Protein AF-A0A2H0UHK4-F1 (afdb_monomer_lite)

Structure (mmCIF, N/CA/C/O backbone):
data_AF-A0A2H0UHK4-F1
#
_entry.id   AF-A0A2H0UHK4-F1
#
loop_
_atom_site.group_PDB
_atom_site.id
_atom_site.type_symbol
_atom_site.label_atom_id
_atom_site.label_alt_id
_atom_site.label_comp_id
_atom_site.label_asym_id
_atom_site.label_entity_id
_atom_site.label_seq_id
_atom_site.pdbx_PDB_ins_code
_atom_site.Cartn_x
_atom_site.Cartn_y
_atom_site.Cartn_z
_atom_site.occupancy
_atom_site.B_iso_or_equiv
_atom_site.auth_seq_id
_atom_site.auth_comp_id
_atom_site.auth_asym_id
_atom_site.auth_atom_id
_atom_site.pdbx_PDB_model_num
ATOM 1 N N . MET A 1 1 ? -18.123 3.519 4.768 1.00 92.75 1 MET A N 1
ATOM 2 C CA . MET A 1 1 ? -17.593 2.144 4.604 1.00 92.75 1 MET A CA 1
ATOM 3 C C . MET A 1 1 ? -17.381 1.578 5.998 1.00 92.75 1 MET A C 1
ATOM 5 O O . MET A 1 1 ? -17.018 2.360 6.864 1.00 92.75 1 MET A O 1
ATOM 9 N N . ASN A 1 2 ? -17.662 0.297 6.246 1.00 94.88 2 ASN A N 1
ATOM 10 C CA . ASN A 1 2 ? -17.362 -0.340 7.541 1.00 94.88 2 ASN A CA 1
ATOM 11 C C . ASN A 1 2 ? -16.042 -1.138 7.490 1.00 94.88 2 ASN A C 1
ATOM 13 O O . ASN A 1 2 ? -15.495 -1.336 6.404 1.00 94.88 2 ASN A O 1
ATOM 17 N N . LYS A 1 3 ? -15.557 -1.609 8.650 1.00 95.50 3 LYS A N 1
ATOM 18 C CA . LYS A 1 3 ? -14.290 -2.353 8.783 1.00 95.50 3 LYS A CA 1
ATOM 19 C C . LYS A 1 3 ? -14.187 -3.532 7.808 1.00 95.50 3 LYS A C 1
ATOM 21 O O . LYS A 1 3 ? -13.221 -3.606 7.064 1.00 95.50 3 LYS A O 1
ATOM 26 N N . TYR A 1 4 ? -15.201 -4.395 7.743 1.00 96.56 4 TYR A N 1
ATOM 27 C CA . TYR A 1 4 ? -15.186 -5.589 6.884 1.00 96.56 4 TYR A CA 1
ATOM 28 C C . TYR A 1 4 ? -15.150 -5.256 5.386 1.00 96.56 4 TYR A C 1
ATOM 30 O O . TYR A 1 4 ? -14.475 -5.917 4.601 1.00 96.56 4 TYR A O 1
ATOM 38 N N . GLN A 1 5 ? -15.871 -4.211 4.968 1.00 97.69 5 GLN A N 1
ATOM 39 C CA . GLN A 1 5 ? -15.817 -3.732 3.584 1.00 97.69 5 GLN A CA 1
ATOM 40 C C . GLN A 1 5 ? -14.434 -3.175 3.235 1.00 97.69 5 GLN A C 1
ATOM 42 O O . GLN A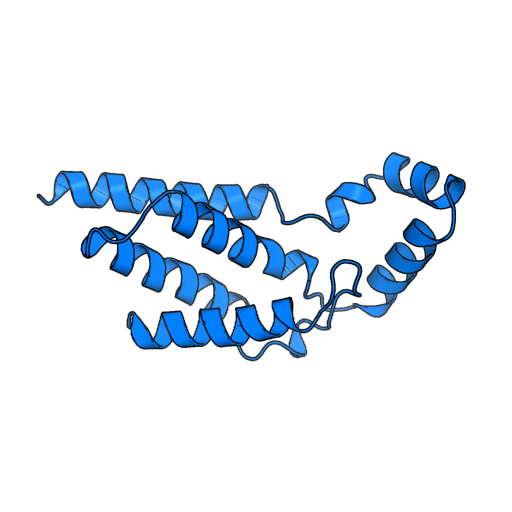 1 5 ? -13.965 -3.377 2.116 1.00 97.69 5 GLN A O 1
ATOM 47 N N . ALA A 1 6 ? -13.811 -2.464 4.175 1.00 97.75 6 ALA A N 1
ATOM 48 C CA . ALA A 1 6 ? -12.481 -1.901 4.007 1.00 97.75 6 ALA A CA 1
ATOM 49 C C . ALA A 1 6 ? -11.412 -3.000 3.925 1.00 97.75 6 ALA A C 1
ATOM 51 O O . ALA A 1 6 ? -10.634 -3.026 2.976 1.00 97.75 6 ALA A O 1
ATOM 52 N N . GLU A 1 7 ? -11.453 -3.956 4.850 1.00 97.06 7 GLU A N 1
ATOM 53 C CA . GLU A 1 7 ? -10.575 -5.127 4.878 1.00 97.06 7 GLU A CA 1
ATOM 54 C C . GLU A 1 7 ? -10.641 -5.918 3.568 1.00 97.06 7 GLU A C 1
ATOM 56 O O . GLU A 1 7 ? -9.609 -6.230 2.981 1.00 97.06 7 GLU A O 1
ATOM 61 N N . LYS A 1 8 ? -11.848 -6.168 3.042 1.00 97.69 8 LYS A N 1
ATOM 62 C CA . LYS A 1 8 ? -12.007 -6.850 1.752 1.00 97.69 8 LYS A CA 1
ATOM 63 C C . LYS A 1 8 ? -11.302 -6.102 0.615 1.00 97.69 8 LYS A C 1
ATOM 65 O O . LYS A 1 8 ? -10.618 -6.728 -0.185 1.00 97.69 8 LYS A O 1
ATOM 70 N N . ILE A 1 9 ? -11.462 -4.780 0.537 1.00 97.69 9 ILE A N 1
ATOM 71 C CA . ILE A 1 9 ? -10.819 -3.961 -0.504 1.00 97.69 9 ILE A CA 1
ATOM 72 C C . ILE A 1 9 ? -9.293 -4.027 -0.379 1.00 97.69 9 ILE A C 1
ATOM 74 O O . ILE A 1 9 ? -8.612 -4.161 -1.394 1.00 97.69 9 ILE A O 1
ATOM 78 N N . ILE A 1 10 ? -8.768 -3.956 0.849 1.00 96.00 10 ILE A N 1
ATOM 79 C CA . ILE A 1 10 ? -7.329 -4.069 1.124 1.00 96.00 10 ILE A CA 1
ATOM 80 C C . ILE A 1 10 ? -6.816 -5.454 0.721 1.00 96.00 10 ILE A C 1
ATOM 82 O O . ILE A 1 10 ? -5.784 -5.533 0.067 1.00 96.00 10 ILE A O 1
ATOM 86 N N . ASN A 1 11 ? -7.546 -6.527 1.033 1.00 94.81 11 ASN A N 1
ATOM 87 C CA . ASN A 1 11 ? -7.159 -7.896 0.686 1.00 94.81 11 ASN A CA 1
ATOM 88 C C . ASN A 1 11 ? -7.212 -8.158 -0.825 1.00 94.81 11 ASN A C 1
ATOM 90 O O . ASN A 1 11 ? -6.274 -8.735 -1.369 1.00 94.81 11 ASN A O 1
ATOM 94 N N . ASP A 1 12 ? -8.257 -7.698 -1.521 1.00 94.50 12 ASP A N 1
ATOM 95 C CA . ASP A 1 12 ? -8.352 -7.819 -2.983 1.00 94.50 12 ASP A CA 1
ATOM 96 C C . ASP A 1 12 ? -7.188 -7.079 -3.671 1.00 94.50 12 ASP A C 1
ATOM 98 O O . ASP A 1 12 ? -6.591 -7.574 -4.628 1.00 94.50 12 ASP A O 1
ATOM 102 N N . TYR A 1 13 ? -6.836 -5.895 -3.162 1.00 92.81 13 TYR A N 1
ATOM 103 C CA . TYR A 1 13 ? -5.679 -5.129 -3.622 1.00 92.81 13 TYR A CA 1
ATOM 104 C C . TYR A 1 13 ? -4.344 -5.812 -3.273 1.00 92.81 13 TYR A C 1
ATOM 106 O O . TYR A 1 13 ? -3.472 -5.927 -4.132 1.00 92.81 13 TYR A O 1
ATOM 114 N N . GLY A 1 14 ? -4.192 -6.313 -2.047 1.00 89.56 14 GLY A N 1
ATOM 115 C CA . GLY A 1 14 ? -3.004 -7.031 -1.584 1.00 89.56 14 GLY A CA 1
ATOM 116 C C . GLY A 1 14 ? -2.742 -8.307 -2.383 1.00 89.56 14 GLY A C 1
ATOM 117 O O . GLY A 1 14 ? -1.599 -8.569 -2.754 1.00 89.56 14 GLY A O 1
ATOM 118 N N . GLY A 1 15 ? -3.795 -9.044 -2.747 1.00 87.69 15 GLY A N 1
ATOM 119 C CA . GLY A 1 15 ? -3.703 -10.192 -3.653 1.00 87.69 15 GLY A CA 1
ATOM 120 C C . GLY A 1 15 ? -3.117 -9.809 -5.014 1.00 87.69 15 GLY A C 1
ATOM 121 O O . GLY A 1 15 ? -2.197 -10.462 -5.498 1.00 87.69 15 GLY A O 1
ATOM 122 N N . MET A 1 16 ? -3.543 -8.674 -5.584 1.00 85.38 16 MET A N 1
ATOM 123 C CA . MET A 1 16 ? -2.985 -8.177 -6.850 1.00 85.38 16 MET A CA 1
ATOM 124 C C . MET A 1 16 ? -1.495 -7.821 -6.772 1.00 85.38 16 MET A C 1
ATOM 126 O O . MET A 1 16 ? -0.811 -7.869 -7.796 1.00 85.38 16 MET A O 1
ATOM 130 N N . ILE A 1 17 ? -1.005 -7.434 -5.589 1.00 81.06 17 ILE A N 1
ATOM 131 C CA . ILE A 1 17 ? 0.414 -7.165 -5.332 1.00 81.06 17 ILE A CA 1
ATOM 132 C C . ILE A 1 17 ? 1.191 -8.478 -5.196 1.00 81.06 17 ILE A C 1
ATOM 134 O O . ILE A 1 17 ? 2.241 -8.619 -5.828 1.00 81.06 17 ILE A O 1
ATOM 138 N N . ALA A 1 18 ? 0.686 -9.413 -4.386 1.00 73.06 18 ALA A N 1
ATOM 139 C CA . ALA A 1 18 ? 1.332 -10.690 -4.077 1.00 73.06 18 ALA A CA 1
ATOM 140 C C . ALA A 1 18 ? 1.480 -11.598 -5.309 1.00 73.06 18 ALA A C 1
ATOM 142 O O . ALA A 1 18 ? 2.501 -12.264 -5.454 1.00 73.06 18 ALA A O 1
ATOM 143 N N . ASP A 1 19 ? 0.529 -11.537 -6.245 1.00 63.28 19 ASP A N 1
ATOM 144 C CA . ASP A 1 19 ? 0.585 -12.247 -7.532 1.00 63.28 19 ASP A CA 1
ATOM 145 C C . ASP A 1 19 ? 1.670 -11.712 -8.496 1.00 63.28 19 ASP A C 1
ATOM 147 O O . ASP A 1 19 ? 1.779 -12.171 -9.634 1.00 63.28 19 ASP A O 1
ATOM 151 N N . THR A 1 20 ? 2.485 -10.742 -8.063 1.00 57.31 20 THR A N 1
ATOM 152 C CA . THR A 1 20 ? 3.624 -10.209 -8.825 1.00 57.31 20 THR A CA 1
ATOM 153 C C . THR A 1 20 ? 4.932 -10.491 -8.077 1.00 57.31 20 THR A C 1
ATOM 155 O O . THR A 1 20 ? 5.232 -9.766 -7.118 1.00 57.31 20 THR A O 1
ATOM 158 N N . PRO A 1 21 ? 5.721 -11.514 -8.471 1.00 50.84 21 PRO A N 1
ATOM 159 C CA . PRO A 1 21 ? 7.008 -11.793 -7.846 1.00 50.84 21 PRO A CA 1
ATOM 160 C C . PRO A 1 21 ? 7.926 -10.563 -7.813 1.00 50.84 21 PRO A C 1
ATOM 162 O O . PRO A 1 21 ? 7.927 -9.714 -8.709 1.00 50.84 21 PRO A O 1
ATOM 165 N N . GLU A 1 22 ? 8.711 -10.447 -6.742 1.00 47.69 22 GLU A N 1
ATOM 166 C CA . GLU A 1 22 ? 9.658 -9.350 -6.541 1.00 47.69 22 GLU A CA 1
ATOM 167 C C . GLU A 1 22 ? 10.581 -9.179 -7.760 1.00 47.69 22 GLU A C 1
ATOM 169 O O . GLU A 1 22 ? 11.362 -10.058 -8.115 1.00 47.69 22 GLU A O 1
ATOM 174 N N . GLY A 1 23 ? 10.448 -8.028 -8.428 1.00 55.00 23 GLY A N 1
ATOM 175 C CA . GLY A 1 23 ? 11.084 -7.729 -9.717 1.00 55.00 23 GLY A CA 1
ATOM 176 C C . GLY A 1 23 ? 10.089 -7.332 -10.809 1.00 55.00 23 GLY A C 1
ATOM 177 O O . GLY A 1 23 ? 10.472 -6.648 -11.764 1.00 55.00 23 GLY A O 1
ATOM 178 N N . ASP A 1 24 ? 8.807 -7.658 -10.634 1.00 64.81 24 ASP A N 1
ATOM 179 C CA . ASP A 1 24 ? 7.840 -7.569 -11.715 1.00 64.81 24 ASP A CA 1
ATOM 180 C C . ASP A 1 24 ? 7.317 -6.174 -12.038 1.00 64.81 24 ASP A C 1
ATOM 182 O O . ASP A 1 24 ? 7.383 -5.195 -11.290 1.00 64.81 24 ASP A O 1
ATOM 186 N N . LEU A 1 25 ? 6.891 -6.118 -13.282 1.00 68.56 25 LEU A N 1
ATOM 187 C CA . LEU A 1 25 ? 6.507 -4.979 -14.076 1.00 68.56 25 LEU A CA 1
ATOM 188 C C . LEU A 1 25 ? 5.326 -4.231 -13.444 1.00 68.56 25 LEU A C 1
ATOM 190 O O . LEU A 1 25 ? 4.399 -4.829 -12.908 1.00 68.56 25 LEU A O 1
ATOM 194 N N . VAL A 1 26 ? 5.368 -2.906 -13.528 1.00 80.50 26 VAL A N 1
ATOM 195 C CA . VAL A 1 26 ? 4.257 -2.028 -13.168 1.00 80.50 26 VAL A CA 1
ATOM 196 C C . VAL A 1 26 ? 3.055 -2.379 -14.043 1.00 80.50 26 VAL A C 1
ATOM 198 O O . VAL A 1 26 ? 3.205 -2.673 -15.233 1.00 80.50 26 VAL A O 1
ATOM 201 N N . ARG A 1 27 ? 1.865 -2.378 -13.453 1.00 83.00 27 ARG A N 1
ATOM 202 C CA . ARG A 1 27 ? 0.605 -2.738 -14.104 1.00 83.00 27 ARG A CA 1
ATOM 203 C C . ARG A 1 27 ? -0.183 -1.491 -14.473 1.00 83.00 27 ARG A C 1
ATOM 205 O O . ARG A 1 27 ? 0.081 -0.398 -13.975 1.00 83.00 27 ARG A O 1
ATOM 212 N N . ASP A 1 28 ? -1.156 -1.671 -15.352 1.00 86.50 28 ASP A N 1
ATOM 213 C CA . ASP A 1 28 ? -2.104 -0.613 -15.678 1.00 86.50 28 ASP A CA 1
ATOM 214 C C . ASP A 1 28 ? -2.973 -0.292 -14.449 1.00 86.50 28 ASP A C 1
ATOM 216 O O . ASP A 1 28 ? -3.518 -1.207 -13.823 1.00 86.50 28 ASP A O 1
ATOM 220 N N . VAL A 1 29 ? -3.130 0.986 -14.104 1.00 88.44 29 VAL A N 1
ATOM 221 C CA . VAL A 1 29 ? -4.032 1.446 -13.034 1.00 88.44 29 VAL A CA 1
ATOM 222 C C . VAL A 1 29 ? -5.482 1.009 -13.248 1.00 88.44 29 VAL A C 1
ATOM 224 O O . VAL A 1 29 ? -6.193 0.747 -12.279 1.00 88.44 29 VAL A O 1
ATOM 227 N N . PHE A 1 30 ? -5.913 0.831 -14.497 1.00 88.31 30 PHE A N 1
ATOM 228 C CA . PHE A 1 30 ? -7.246 0.326 -14.826 1.00 88.31 30 PHE A CA 1
ATOM 229 C C . PHE A 1 30 ? -7.423 -1.175 -14.548 1.00 88.31 30 PHE A C 1
ATOM 231 O O . PHE A 1 30 ? -8.547 -1.668 -14.599 1.00 88.31 30 PHE A O 1
ATOM 238 N N . SER A 1 31 ? -6.349 -1.905 -14.222 1.00 89.06 31 SER A N 1
ATOM 239 C CA . SER A 1 31 ? -6.431 -3.311 -13.797 1.00 89.06 31 SER A CA 1
ATOM 240 C C . SER A 1 31 ? -6.781 -3.495 -12.318 1.00 89.06 31 SER A C 1
ATOM 242 O O . SER A 1 31 ? -7.007 -4.624 -11.886 1.00 89.06 31 SER A O 1
ATOM 244 N N . LEU A 1 32 ? -6.831 -2.407 -11.542 1.00 90.69 32 LEU A N 1
ATOM 245 C CA . LEU A 1 32 ? -7.192 -2.465 -10.131 1.00 90.69 32 LEU A CA 1
ATOM 246 C C . LEU A 1 32 ? -8.653 -2.915 -9.942 1.00 90.69 32 LEU A C 1
ATOM 248 O O . LEU A 1 32 ? -9.536 -2.484 -10.686 1.00 90.69 32 LEU A O 1
ATOM 252 N N . PRO A 1 33 ? -8.953 -3.692 -8.885 1.00 89.81 33 PRO A N 1
ATOM 253 C CA . PRO A 1 33 ? -10.321 -4.119 -8.578 1.00 89.81 33 PRO A CA 1
ATOM 254 C C . PRO A 1 33 ? -11.211 -2.951 -8.124 1.00 89.81 33 PRO A C 1
ATOM 256 O O . PRO A 1 33 ? -12.439 -3.025 -8.180 1.00 89.81 33 PRO A O 1
ATOM 259 N N . TYR A 1 34 ? -10.589 -1.862 -7.666 1.00 94.25 34 TYR A N 1
ATOM 260 C CA . TYR A 1 34 ? -11.239 -0.660 -7.165 1.00 94.25 34 TYR A CA 1
ATOM 261 C C . TYR A 1 34 ? -10.449 0.579 -7.582 1.00 94.25 34 TYR A C 1
ATOM 263 O O . TYR A 1 34 ? -9.244 0.514 -7.813 1.00 94.25 34 TYR A O 1
ATOM 271 N N . SER A 1 35 ? -11.111 1.737 -7.630 1.00 94.19 35 SER A N 1
ATOM 272 C CA . SER A 1 35 ? -10.411 2.990 -7.915 1.00 94.19 35 SER A CA 1
ATOM 273 C C . SER A 1 35 ? -9.355 3.301 -6.838 1.00 94.19 35 SER A C 1
ATOM 275 O O . SER A 1 35 ? -9.587 3.008 -5.659 1.00 94.19 35 SER A O 1
ATOM 277 N N . PRO A 1 36 ? -8.240 3.971 -7.189 1.00 92.81 36 PRO A N 1
ATOM 278 C CA . PRO A 1 36 ? -7.195 4.336 -6.231 1.00 92.81 36 PRO A CA 1
ATOM 279 C C . PRO A 1 36 ? -7.721 5.075 -4.994 1.00 92.81 36 PRO A C 1
ATOM 281 O O . PRO A 1 36 ? -7.347 4.766 -3.867 1.00 92.81 36 PRO A O 1
ATOM 284 N N . GLY A 1 37 ? -8.657 6.012 -5.184 1.00 94.06 37 GLY A N 1
ATOM 285 C CA . GLY A 1 37 ? -9.282 6.737 -4.073 1.00 94.06 37 GLY A CA 1
ATOM 286 C C . GLY A 1 37 ? -10.078 5.830 -3.130 1.00 94.06 37 GLY A C 1
ATOM 287 O O . GLY A 1 37 ? -10.049 6.029 -1.918 1.00 94.06 37 GLY A O 1
ATOM 288 N N . ARG A 1 38 ? -10.748 4.800 -3.663 1.00 96.38 38 ARG A N 1
ATOM 289 C CA . ARG A 1 38 ? -11.509 3.841 -2.856 1.00 96.38 38 ARG A CA 1
ATOM 290 C C . ARG A 1 38 ? -10.594 2.903 -2.069 1.00 96.38 38 ARG A C 1
ATOM 292 O O . ARG A 1 38 ? -10.924 2.588 -0.930 1.00 96.38 38 ARG A O 1
ATOM 299 N N . ILE A 1 39 ? -9.461 2.507 -2.649 1.00 96.44 39 ILE A N 1
ATOM 300 C CA . ILE A 1 39 ? -8.420 1.732 -1.957 1.00 96.44 39 ILE A CA 1
ATOM 301 C C . ILE A 1 39 ? -7.848 2.560 -0.803 1.00 96.44 39 ILE A C 1
ATOM 303 O O . ILE A 1 39 ? -7.893 2.111 0.337 1.00 96.44 39 ILE A O 1
ATOM 307 N N . ARG A 1 40 ? -7.413 3.803 -1.059 1.00 95.06 40 ARG A N 1
ATOM 308 C CA . ARG A 1 40 ? -6.877 4.691 -0.010 1.00 95.06 40 ARG A CA 1
ATOM 309 C C . ARG A 1 40 ? -7.860 4.915 1.138 1.00 95.06 40 ARG A C 1
ATOM 311 O O . ARG A 1 40 ? -7.493 4.785 2.300 1.00 95.06 40 ARG A O 1
ATOM 318 N N . TYR A 1 41 ? -9.127 5.177 0.820 1.00 97.00 41 TYR A N 1
ATOM 319 C CA . TYR A 1 41 ? -10.158 5.345 1.844 1.00 97.00 41 TYR A CA 1
ATOM 320 C C . TYR A 1 41 ? -10.378 4.073 2.682 1.00 97.00 41 TYR A C 1
ATOM 322 O O . TYR A 1 41 ? -10.617 4.173 3.884 1.00 97.00 41 TYR A O 1
ATOM 330 N N . ALA A 1 42 ? -10.262 2.883 2.081 1.00 97.94 42 ALA A N 1
ATOM 331 C CA . ALA A 1 42 ? -10.349 1.624 2.816 1.00 97.94 42 ALA A CA 1
ATOM 332 C C . ALA A 1 42 ? -9.220 1.483 3.850 1.00 97.94 42 ALA A C 1
ATOM 334 O O . ALA A 1 42 ? -9.506 1.131 4.991 1.00 97.94 42 ALA A O 1
ATOM 335 N N . PHE A 1 43 ? -7.976 1.830 3.499 1.00 97.50 43 PHE A N 1
ATOM 336 C CA . PHE A 1 43 ? -6.862 1.841 4.458 1.00 97.50 43 PHE A CA 1
ATOM 337 C C . PHE A 1 43 ? -7.175 2.702 5.684 1.00 97.50 43 PHE A C 1
ATOM 339 O O . PHE A 1 43 ? -7.070 2.217 6.805 1.00 97.50 43 PHE A O 1
ATOM 346 N N . PHE A 1 44 ? -7.655 3.933 5.491 1.00 96.81 44 PHE A N 1
ATOM 347 C CA . PHE A 1 44 ? -7.994 4.814 6.613 1.00 96.81 44 PHE A CA 1
ATOM 348 C C . PHE A 1 44 ? -9.112 4.250 7.502 1.00 96.81 44 PHE A C 1
ATOM 350 O O . PHE A 1 44 ? -8.974 4.219 8.723 1.00 96.81 44 PHE A O 1
ATOM 357 N N . VAL A 1 45 ? -10.197 3.746 6.904 1.00 97.50 45 VAL A N 1
ATOM 358 C CA . VAL A 1 45 ? -11.330 3.167 7.652 1.00 97.50 45 VAL A CA 1
ATOM 359 C C . VAL A 1 45 ? -10.916 1.925 8.441 1.00 97.50 45 VAL A C 1
ATOM 361 O O . VAL A 1 45 ? -11.342 1.748 9.582 1.00 97.50 45 VAL A O 1
ATOM 364 N N . TYR A 1 46 ? -10.117 1.047 7.834 1.00 98.06 46 TYR A N 1
ATOM 365 C CA . TYR A 1 46 ? -9.678 -0.184 8.482 1.00 98.06 46 TYR A CA 1
ATOM 366 C C . TYR A 1 46 ? -8.741 0.113 9.655 1.00 98.06 46 TYR A C 1
ATOM 368 O O . TYR A 1 46 ? -8.950 -0.391 10.756 1.00 98.06 46 TYR A O 1
ATOM 376 N N . THR A 1 47 ? -7.769 0.996 9.443 1.00 96.94 47 THR A N 1
ATOM 377 C CA . THR A 1 47 ? -6.787 1.397 10.452 1.00 96.94 47 THR A CA 1
ATOM 378 C C . THR A 1 47 ? -7.421 2.090 11.645 1.00 96.94 47 THR A C 1
ATOM 380 O O . THR A 1 47 ? -7.140 1.717 12.782 1.00 96.94 47 THR A O 1
ATOM 383 N N . GLU A 1 48 ? -8.338 3.032 11.411 1.00 96.12 48 GLU A N 1
ATOM 384 C CA . GLU A 1 48 ? -9.083 3.667 12.500 1.00 96.12 48 GLU A CA 1
ATOM 385 C C . GLU A 1 48 ? -9.831 2.617 13.340 1.00 96.12 48 GLU A C 1
ATOM 387 O O . GLU A 1 48 ? -9.801 2.670 14.569 1.00 96.12 48 GLU A O 1
ATOM 392 N N . ALA A 1 49 ? -10.467 1.630 12.699 1.00 95.75 49 ALA A N 1
ATOM 393 C CA . ALA A 1 49 ? -11.172 0.567 13.409 1.00 95.75 49 ALA A CA 1
ATOM 394 C C . ALA A 1 49 ? -10.226 -0.308 14.253 1.00 95.75 49 ALA A C 1
ATOM 396 O O . ALA A 1 49 ? -10.538 -0.593 15.406 1.00 95.75 49 ALA A O 1
ATOM 397 N N . LEU A 1 50 ? -9.058 -0.688 13.722 1.00 95.88 50 LEU A N 1
ATOM 398 C CA . LEU A 1 50 ? -8.061 -1.464 14.471 1.00 95.88 50 LEU A CA 1
ATOM 399 C C . LEU A 1 50 ? -7.525 -0.710 15.694 1.00 95.88 50 LEU A C 1
ATOM 401 O O . LEU A 1 50 ? -7.337 -1.321 16.746 1.00 95.88 50 LEU A O 1
ATOM 405 N N . ILE A 1 51 ? -7.304 0.604 15.574 1.00 94.62 51 ILE A N 1
ATOM 406 C CA . ILE A 1 51 ? -6.866 1.451 16.694 1.00 94.62 51 ILE A CA 1
ATOM 407 C C . ILE A 1 51 ? -7.948 1.489 17.778 1.00 94.62 51 ILE A C 1
ATOM 409 O O . ILE A 1 51 ? -7.651 1.237 18.944 1.00 94.62 51 ILE A O 1
ATOM 413 N N . LYS A 1 52 ? -9.210 1.734 17.399 1.00 93.00 52 LYS A N 1
ATOM 414 C CA . LYS A 1 52 ? -10.352 1.774 18.335 1.00 93.00 52 LYS A CA 1
ATOM 415 C C . LYS A 1 52 ? -10.564 0.451 19.075 1.00 93.00 52 LYS A C 1
ATOM 417 O O . LYS A 1 52 ? -10.995 0.445 20.222 1.00 93.00 52 LYS A O 1
ATOM 422 N N . GLU A 1 53 ? -10.271 -0.668 18.421 1.00 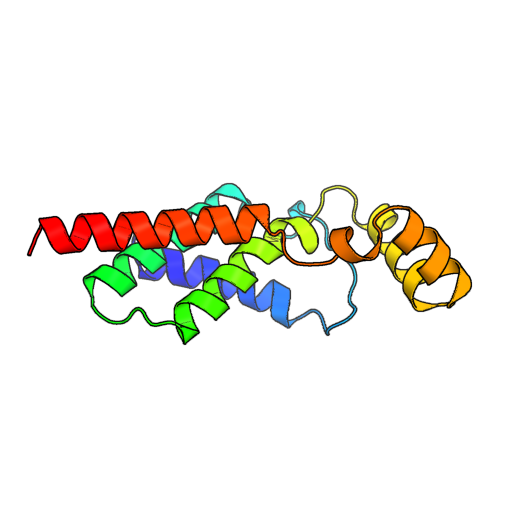94.06 53 GLU A N 1
ATOM 423 C CA . GLU A 1 53 ? -10.387 -2.009 19.001 1.00 94.06 53 GLU A CA 1
ATOM 424 C C . GLU A 1 53 ? -9.150 -2.433 19.815 1.00 94.06 53 GLU A C 1
ATOM 426 O O . GLU A 1 53 ? -9.158 -3.506 20.414 1.00 94.06 53 GLU A O 1
ATOM 431 N N . GLY A 1 54 ? -8.086 -1.620 19.850 1.00 92.75 54 GLY A N 1
ATOM 432 C CA . GLY A 1 54 ? -6.839 -1.955 20.546 1.00 92.75 54 GLY A CA 1
ATOM 433 C C . GLY A 1 54 ? -6.036 -3.079 19.881 1.00 92.75 54 GLY A C 1
ATOM 434 O O . GLY A 1 54 ? -5.246 -3.743 20.546 1.00 92.75 54 GLY A O 1
ATOM 435 N N . LEU A 1 55 ? -6.248 -3.310 18.581 1.00 94.56 55 LEU A N 1
ATOM 436 C CA . LEU A 1 55 ? -5.592 -4.367 17.802 1.00 94.56 55 LEU A CA 1
ATOM 437 C C . LEU A 1 55 ? -4.430 -3.852 16.941 1.00 94.56 55 LEU A C 1
ATOM 439 O O . LEU A 1 55 ? -3.710 -4.656 16.357 1.00 94.56 55 LEU A O 1
ATOM 443 N N . PHE A 1 56 ? -4.259 -2.533 16.825 1.00 94.12 56 PHE A N 1
ATOM 444 C CA . PHE A 1 56 ? -3.209 -1.928 16.005 1.00 94.12 56 PHE A CA 1
ATOM 445 C C . PHE A 1 56 ? -1.845 -1.968 16.710 1.00 94.12 56 PHE A C 1
ATOM 447 O O . PHE A 1 56 ? -1.739 -1.609 17.883 1.00 94.12 56 PHE A O 1
ATOM 454 N N . ASN A 1 57 ? -0.811 -2.403 15.987 1.00 92.44 57 ASN A N 1
ATOM 455 C CA . ASN A 1 57 ? 0.569 -2.518 16.463 1.00 92.44 57 ASN A CA 1
ATOM 456 C C . ASN A 1 57 ? 1.568 -2.215 15.330 1.00 92.44 57 ASN A C 1
ATOM 458 O O . ASN A 1 57 ? 1.174 -2.120 14.167 1.00 92.44 57 ASN A O 1
ATOM 462 N N . ASP A 1 58 ? 2.855 -2.119 15.668 1.00 90.56 58 ASP A N 1
ATOM 463 C CA . ASP A 1 58 ? 3.924 -1.746 14.732 1.00 90.56 58 ASP A CA 1
ATOM 464 C C . ASP A 1 58 ? 4.039 -2.686 13.519 1.00 90.56 58 ASP A C 1
ATOM 466 O O . ASP A 1 58 ? 4.356 -2.248 12.414 1.00 90.56 58 ASP A O 1
ATOM 470 N N . GLU A 1 59 ? 3.780 -3.987 13.688 1.00 93.56 59 GLU A N 1
ATOM 471 C CA . GLU A 1 59 ? 3.819 -4.951 12.581 1.00 93.56 59 GLU A CA 1
ATOM 472 C C . GLU A 1 59 ? 2.695 -4.673 11.576 1.00 93.56 59 GLU A C 1
ATOM 474 O O . GLU A 1 59 ? 2.922 -4.612 10.366 1.00 93.56 59 GLU A O 1
ATOM 479 N N . ILE A 1 60 ? 1.482 -4.442 12.081 1.00 94.00 60 ILE A N 1
ATOM 480 C CA . ILE A 1 60 ? 0.321 -4.076 11.268 1.00 94.00 60 ILE A CA 1
ATOM 481 C C . ILE A 1 60 ? 0.544 -2.721 10.598 1.00 94.00 60 ILE A C 1
ATOM 483 O O . ILE A 1 60 ? 0.243 -2.576 9.413 1.00 94.00 60 ILE A O 1
ATOM 487 N N . GLU A 1 61 ? 1.083 -1.741 11.323 1.00 92.69 61 GLU A N 1
ATOM 488 C CA . GLU A 1 61 ? 1.383 -0.423 10.773 1.00 92.69 61 GLU A CA 1
ATOM 489 C C . GLU A 1 61 ? 2.356 -0.519 9.602 1.00 92.69 61 GLU A C 1
ATOM 491 O O . GLU A 1 61 ? 2.052 -0.009 8.524 1.00 92.69 61 GLU A O 1
ATOM 496 N N . ASN A 1 62 ? 3.478 -1.218 9.790 1.00 90.00 62 ASN A N 1
ATOM 497 C CA . ASN A 1 62 ? 4.488 -1.405 8.753 1.00 90.00 62 ASN A CA 1
ATOM 498 C C . ASN A 1 62 ? 3.922 -2.131 7.527 1.00 90.00 62 ASN A C 1
ATOM 500 O O . ASN A 1 62 ? 4.158 -1.719 6.391 1.00 90.00 62 ASN A O 1
ATOM 504 N N . ASN A 1 63 ? 3.132 -3.187 7.734 1.00 90.75 63 ASN A N 1
ATOM 505 C CA . ASN A 1 63 ? 2.521 -3.925 6.631 1.00 90.75 63 ASN A CA 1
ATOM 506 C C . ASN A 1 63 ? 1.524 -3.058 5.851 1.00 90.75 63 ASN A C 1
ATOM 508 O O . ASN A 1 63 ? 1.541 -3.032 4.615 1.00 90.75 63 ASN A O 1
ATOM 512 N N . LEU A 1 64 ? 0.662 -2.321 6.554 1.00 93.75 64 LEU A N 1
ATOM 513 C CA . LEU A 1 64 ? -0.334 -1.468 5.917 1.00 93.75 64 LEU A CA 1
ATOM 514 C C . LEU A 1 64 ? 0.301 -0.250 5.238 1.00 93.75 64 LEU A C 1
ATOM 516 O O . LEU A 1 64 ? -0.108 0.071 4.124 1.00 93.75 64 LEU A O 1
ATOM 520 N N . SER A 1 65 ? 1.316 0.385 5.833 1.00 91.75 65 SER A N 1
ATOM 521 C CA . SER A 1 65 ? 1.995 1.552 5.250 1.00 91.75 65 SER A CA 1
ATOM 522 C C . SER A 1 65 ? 2.732 1.190 3.958 1.00 91.75 65 SER A C 1
ATOM 524 O O . SER A 1 65 ? 2.586 1.880 2.945 1.00 91.75 65 SER A O 1
ATOM 526 N N . MET A 1 66 ? 3.438 0.056 3.943 1.00 87.81 66 MET A N 1
ATOM 527 C CA . MET A 1 66 ? 4.124 -0.459 2.755 1.00 87.81 66 MET A CA 1
ATOM 528 C C . MET A 1 66 ? 3.136 -0.807 1.641 1.00 87.81 66 MET A C 1
ATOM 530 O O . MET A 1 66 ? 3.334 -0.442 0.478 1.00 87.81 66 MET A O 1
ATOM 534 N N . THR A 1 67 ? 2.036 -1.475 1.995 1.00 89.81 67 THR A N 1
ATOM 535 C CA . THR A 1 67 ? 0.998 -1.859 1.032 1.00 89.81 67 THR A CA 1
ATOM 536 C C . THR A 1 67 ? 0.297 -0.617 0.468 1.00 89.81 67 THR A C 1
ATOM 538 O O . THR A 1 67 ? 0.142 -0.502 -0.752 1.00 89.81 67 THR A O 1
ATOM 541 N N . TYR A 1 68 ? -0.041 0.355 1.319 1.00 91.94 68 TYR A N 1
ATOM 542 C CA . TYR A 1 68 ? -0.613 1.650 0.938 1.00 91.94 68 TYR A CA 1
ATOM 543 C C . TYR A 1 68 ? 0.285 2.406 -0.048 1.00 91.94 68 TYR A C 1
ATOM 545 O O . TYR A 1 68 ? -0.153 2.797 -1.132 1.00 91.94 68 TYR A O 1
ATOM 553 N N . ALA A 1 69 ? 1.566 2.557 0.292 1.00 89.00 69 ALA A N 1
ATOM 554 C CA . ALA A 1 69 ? 2.524 3.328 -0.492 1.00 89.00 69 ALA A CA 1
ATOM 555 C C . ALA A 1 69 ? 2.927 2.664 -1.819 1.00 89.00 69 ALA A C 1
ATOM 557 O O . ALA A 1 69 ? 3.478 3.329 -2.700 1.00 89.00 69 ALA A O 1
ATOM 558 N N . SER A 1 70 ? 2.647 1.368 -1.985 1.00 86.00 70 SER A N 1
ATOM 559 C CA . SER A 1 70 ? 2.941 0.637 -3.221 1.00 86.00 70 SER A CA 1
ATOM 560 C C . SER A 1 70 ? 1.961 0.915 -4.370 1.00 86.00 70 SER A C 1
ATOM 562 O O . SER A 1 70 ? 2.252 0.560 -5.513 1.00 86.00 70 SER A O 1
ATOM 564 N N . LEU A 1 71 ? 0.829 1.583 -4.108 1.00 86.56 71 LEU A N 1
ATOM 565 C CA . LEU A 1 71 ? -0.233 1.780 -5.102 1.00 86.56 71 LEU A CA 1
ATOM 566 C C . LEU A 1 71 ? 0.270 2.536 -6.333 1.00 86.56 71 LEU A C 1
ATOM 568 O O . LEU A 1 71 ? 0.073 2.098 -7.462 1.00 86.56 71 LEU A O 1
ATOM 572 N N . GLU A 1 72 ? 0.966 3.646 -6.109 1.00 78.62 72 GLU A N 1
ATOM 573 C CA . GLU A 1 72 ? 1.418 4.554 -7.170 1.00 78.62 72 GLU A CA 1
ATOM 574 C C . GLU A 1 72 ? 2.669 4.046 -7.898 1.00 78.62 72 GLU A C 1
ATOM 576 O O . GLU A 1 72 ? 2.992 4.514 -8.987 1.00 78.62 72 GLU A O 1
ATOM 581 N N . THR A 1 73 ? 3.370 3.069 -7.320 1.00 77.69 73 THR A N 1
ATOM 582 C CA . THR A 1 73 ? 4.603 2.509 -7.893 1.00 77.69 73 THR A CA 1
ATOM 583 C C . THR A 1 73 ? 4.364 1.178 -8.593 1.00 77.69 73 THR A C 1
ATOM 585 O O . THR A 1 73 ? 5.128 0.805 -9.484 1.00 77.69 73 THR A O 1
ATOM 588 N N . ARG A 1 74 ? 3.285 0.469 -8.236 1.00 81.69 74 ARG A N 1
ATOM 589 C CA . ARG A 1 74 ? 2.872 -0.785 -8.880 1.00 81.69 74 ARG A CA 1
ATOM 590 C C . ARG A 1 74 ? 1.776 -0.614 -9.925 1.00 81.69 74 ARG A C 1
ATOM 592 O O . ARG A 1 74 ? 1.665 -1.486 -10.785 1.00 81.69 74 ARG A O 1
ATOM 599 N N . PHE A 1 75 ? 1.030 0.490 -9.909 1.00 86.31 75 PHE A N 1
ATOM 600 C CA . PHE A 1 75 ? -0.071 0.738 -10.840 1.00 86.31 75 PHE A CA 1
ATOM 601 C C . PHE A 1 75 ? 0.005 2.146 -11.442 1.00 86.31 75 PHE A C 1
ATOM 603 O O . PHE A 1 75 ? -0.080 3.141 -10.728 1.00 86.31 75 PHE A O 1
ATOM 610 N N . VAL A 1 76 ? 0.153 2.235 -12.767 1.00 85.06 76 VAL A N 1
ATOM 611 C CA . VAL A 1 76 ? 0.303 3.502 -13.509 1.00 85.06 76 VAL A CA 1
ATOM 612 C C . VAL A 1 76 ? -0.497 3.474 -14.809 1.00 85.06 76 VAL A C 1
ATOM 614 O O . VAL A 1 76 ? -0.793 2.409 -15.334 1.00 85.06 76 VAL A O 1
ATOM 617 N N . GLU A 1 77 ? -0.809 4.637 -15.378 1.00 83.19 77 GLU A N 1
ATOM 618 C CA . GLU A 1 77 ? -1.581 4.732 -16.631 1.00 83.19 77 GLU A CA 1
ATOM 619 C C . GLU A 1 77 ? -0.829 4.215 -17.871 1.00 83.19 77 GLU A C 1
ATOM 621 O O . GLU A 1 77 ? -1.446 3.782 -18.837 1.00 83.19 77 GLU A O 1
ATOM 626 N N . ASN A 1 78 ? 0.509 4.265 -17.879 1.00 82.38 78 ASN A N 1
ATOM 627 C CA . ASN A 1 78 ? 1.327 3.801 -19.007 1.00 82.38 78 ASN A CA 1
ATOM 628 C C . ASN A 1 78 ? 2.426 2.833 -18.534 1.00 82.38 78 ASN A C 1
ATOM 630 O O . ASN A 1 78 ? 3.594 3.228 -18.402 1.00 82.38 78 ASN A O 1
ATOM 634 N N . PRO A 1 79 ? 2.065 1.569 -18.245 1.00 83.81 79 PRO A N 1
ATOM 635 C CA . PRO A 1 79 ? 2.994 0.591 -17.692 1.00 83.81 79 PRO A CA 1
ATOM 636 C C . PRO A 1 79 ? 4.141 0.264 -18.654 1.00 83.81 79 PRO A C 1
ATOM 638 O O . PRO A 1 79 ? 5.274 0.101 -18.211 1.00 83.81 79 PRO A O 1
ATOM 641 N N . ASP A 1 80 ? 3.908 0.238 -19.970 1.00 81.75 80 ASP A N 1
ATOM 642 C CA . ASP A 1 80 ? 4.909 -0.166 -20.969 1.00 81.75 80 ASP A CA 1
ATOM 643 C C . ASP A 1 80 ? 6.184 0.677 -20.927 1.00 81.75 80 ASP A C 1
ATOM 645 O O . ASP A 1 80 ? 7.300 0.146 -20.979 1.00 81.75 80 ASP A O 1
ATOM 649 N N . LYS A 1 81 ? 6.041 2.000 -20.788 1.00 79.00 81 LYS A N 1
ATOM 650 C CA . LYS A 1 81 ? 7.186 2.914 -20.697 1.00 79.00 81 LYS A CA 1
ATOM 651 C C . LYS A 1 81 ? 8.022 2.637 -19.446 1.00 79.00 81 LYS A C 1
ATOM 653 O O . LYS A 1 81 ? 9.252 2.580 -19.526 1.00 79.00 81 LYS A O 1
ATOM 658 N N . VAL A 1 82 ? 7.355 2.441 -18.310 1.00 78.25 82 VAL A N 1
ATOM 659 C CA . VAL A 1 82 ? 7.995 2.197 -17.009 1.00 78.25 82 VAL A CA 1
ATOM 660 C C . VAL A 1 82 ? 8.664 0.821 -16.991 1.00 78.25 82 VAL A C 1
ATOM 662 O O . VAL A 1 82 ? 9.824 0.676 -16.606 1.00 78.25 82 VAL A O 1
ATOM 665 N N . ASN A 1 83 ? 7.982 -0.178 -17.536 1.00 80.75 83 ASN A N 1
ATOM 666 C CA . ASN A 1 83 ? 8.448 -1.551 -17.674 1.00 80.75 83 ASN A CA 1
ATOM 667 C C . ASN A 1 83 ? 9.652 -1.683 -18.594 1.00 80.75 83 ASN A C 1
ATOM 669 O O . ASN A 1 83 ? 10.587 -2.425 -18.290 1.00 80.75 83 ASN A O 1
ATOM 673 N N . LYS A 1 84 ? 9.679 -0.933 -19.699 1.00 79.56 84 LYS A N 1
ATOM 674 C CA . LYS A 1 84 ? 10.848 -0.863 -20.577 1.00 79.56 84 LYS A CA 1
ATOM 675 C C . LYS A 1 84 ? 12.065 -0.311 -19.835 1.00 79.56 84 LYS A C 1
ATOM 677 O O . LYS A 1 84 ? 13.142 -0.894 -19.947 1.00 79.56 84 LYS A O 1
ATOM 682 N N . ALA A 1 85 ? 11.899 0.758 -19.055 1.00 74.75 85 ALA A N 1
ATOM 683 C CA . ALA A 1 85 ? 12.976 1.315 -18.238 1.00 74.75 85 ALA A CA 1
ATOM 684 C C . ALA A 1 85 ? 13.457 0.314 -17.170 1.00 74.75 85 ALA A C 1
ATOM 686 O O . ALA A 1 85 ? 14.656 0.060 -17.067 1.00 74.75 85 ALA A O 1
ATOM 687 N N . 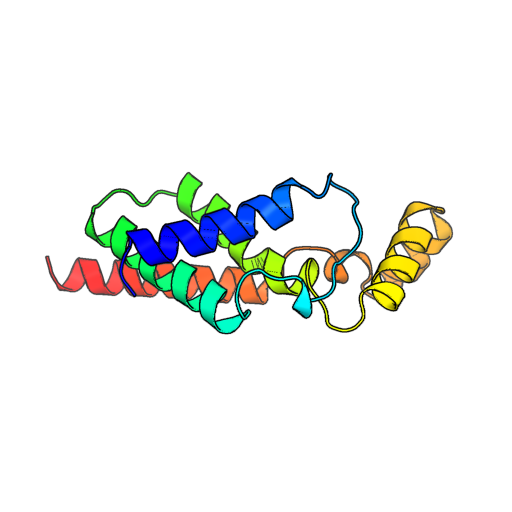LYS A 1 86 ? 12.532 -0.342 -16.458 1.00 73.88 86 LYS A N 1
ATOM 688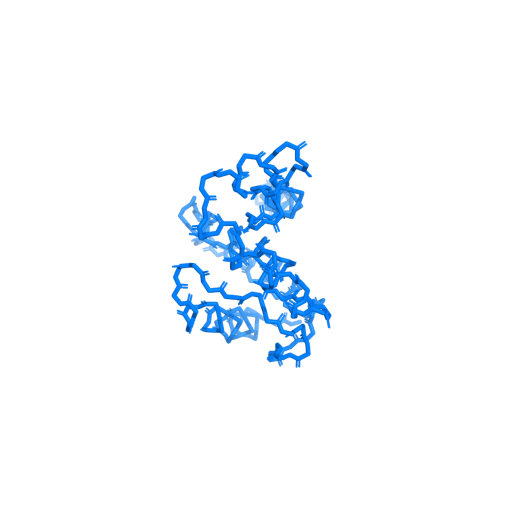 C CA . LYS A 1 86 ? 12.837 -1.351 -15.427 1.00 73.88 86 LYS A CA 1
ATOM 689 C C . LYS A 1 86 ? 13.575 -2.575 -15.990 1.00 73.88 86 LYS A C 1
ATOM 691 O O . LYS A 1 86 ? 14.549 -3.054 -15.410 1.00 73.88 86 LYS A O 1
ATOM 696 N N . ARG A 1 87 ? 13.178 -3.050 -17.176 1.00 77.06 87 ARG A N 1
ATOM 697 C CA . ARG A 1 87 ? 13.869 -4.136 -17.900 1.00 77.06 87 ARG A CA 1
ATOM 698 C C . ARG A 1 87 ? 15.269 -3.743 -18.375 1.00 77.06 87 ARG A C 1
ATOM 700 O O . ARG A 1 87 ? 16.117 -4.613 -18.518 1.00 77.06 87 ARG A O 1
ATOM 707 N N . LEU A 1 88 ? 15.520 -2.467 -18.669 1.00 72.12 88 LEU A N 1
ATOM 708 C CA . LEU A 1 88 ? 16.863 -1.986 -19.015 1.00 72.12 88 LEU A CA 1
ATOM 709 C C . LEU A 1 88 ? 17.744 -1.874 -17.764 1.00 72.12 88 LEU A C 1
ATOM 711 O O . LEU A 1 88 ? 18.886 -2.325 -17.793 1.00 72.12 88 LEU A O 1
ATOM 715 N N . TYR A 1 89 ? 17.185 -1.365 -16.662 1.00 69.25 89 TYR A N 1
ATOM 716 C CA . TYR A 1 89 ? 17.847 -1.258 -15.357 1.00 69.25 89 TYR A CA 1
ATOM 717 C C . TYR A 1 89 ? 18.360 -2.604 -14.824 1.00 69.25 89 TYR A C 1
ATOM 719 O O . TYR A 1 89 ? 19.425 -2.695 -14.220 1.00 69.25 89 TYR A O 1
ATOM 727 N N . THR A 1 90 ? 17.598 -3.672 -15.054 1.00 68.81 90 THR A N 1
ATOM 728 C CA . THR A 1 90 ? 17.921 -5.032 -14.593 1.00 68.81 90 THR A CA 1
ATOM 729 C C . THR A 1 90 ? 18.934 -5.760 -15.480 1.00 68.81 90 THR A C 1
ATOM 731 O O . THR A 1 90 ? 19.483 -6.770 -15.054 1.00 68.81 90 THR A O 1
ATOM 734 N N . LYS A 1 91 ? 19.211 -5.263 -16.695 1.00 71.75 91 LYS A N 1
ATOM 735 C CA . LYS A 1 91 ? 20.044 -5.959 -17.691 1.00 71.75 91 LYS A CA 1
ATOM 736 C C . LYS A 1 91 ? 21.517 -5.557 -17.711 1.00 71.75 91 LYS A C 1
ATOM 738 O O . LYS A 1 91 ? 22.319 -6.343 -18.208 1.00 71.75 91 LYS A O 1
ATOM 743 N N . SER A 1 92 ? 21.900 -4.363 -17.251 1.00 73.25 92 SER A N 1
ATOM 744 C CA . SER A 1 92 ? 23.319 -3.980 -17.227 1.00 73.25 92 SER A CA 1
ATOM 745 C C . SER A 1 92 ? 23.659 -2.977 -16.129 1.00 73.25 92 SER A C 1
ATOM 747 O O . SER A 1 92 ? 22.888 -2.065 -15.836 1.00 73.25 92 SER A O 1
ATOM 749 N N . GLU A 1 93 ? 24.856 -3.124 -15.564 1.00 7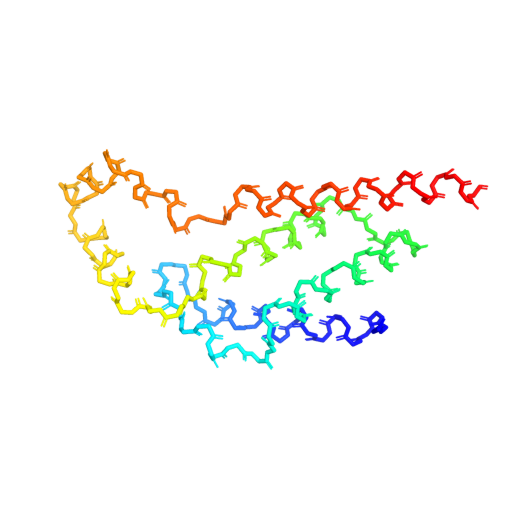5.88 93 GLU A N 1
ATOM 750 C CA . GLU A 1 93 ? 25.417 -2.231 -14.545 1.00 75.88 93 GLU A CA 1
ATOM 751 C C . GLU A 1 93 ? 25.539 -0.785 -15.054 1.00 75.88 93 GLU A C 1
ATOM 753 O O . GLU A 1 93 ? 25.151 0.152 -14.368 1.00 75.88 93 GLU A O 1
ATOM 758 N N . LYS A 1 94 ? 25.914 -0.596 -16.326 1.00 73.06 94 LYS A N 1
ATOM 759 C CA . LYS A 1 94 ? 25.956 0.734 -16.959 1.00 73.06 94 LYS A CA 1
ATOM 760 C C . LYS A 1 94 ? 24.575 1.382 -17.101 1.00 73.06 94 LYS A C 1
ATOM 762 O O . LYS A 1 94 ? 24.446 2.598 -16.989 1.00 73.06 94 LYS A O 1
ATOM 767 N N . ALA A 1 95 ? 23.537 0.595 -17.388 1.00 67.06 95 ALA A N 1
ATOM 768 C CA . ALA A 1 95 ? 22.165 1.100 -17.456 1.00 67.06 95 ALA A CA 1
ATOM 769 C C . ALA A 1 95 ? 21.634 1.450 -16.060 1.00 67.06 95 ALA A C 1
ATOM 771 O O . ALA A 1 95 ? 20.905 2.431 -15.916 1.00 67.06 95 ALA A O 1
ATOM 772 N N . ARG A 1 96 ? 22.040 0.675 -15.049 1.00 68.44 96 ARG A N 1
ATOM 773 C CA . ARG A 1 96 ? 21.779 0.939 -13.636 1.00 68.44 96 ARG A CA 1
ATOM 774 C C . ARG A 1 96 ? 22.408 2.261 -13.191 1.00 68.44 96 ARG A C 1
ATOM 776 O O . ARG A 1 96 ? 21.666 3.149 -12.794 1.00 68.44 96 ARG A O 1
ATOM 783 N N . GLU A 1 97 ? 23.710 2.455 -13.400 1.00 71.69 97 GLU A N 1
ATOM 784 C CA . GLU A 1 97 ? 24.414 3.714 -13.096 1.00 71.69 97 GLU A CA 1
ATOM 785 C C . GLU A 1 97 ? 23.800 4.925 -13.816 1.00 71.69 97 GLU A C 1
ATOM 787 O O . GLU A 1 97 ? 23.585 5.980 -13.215 1.00 71.69 97 GLU A O 1
ATOM 792 N N . TYR A 1 98 ? 23.463 4.777 -15.103 1.00 70.38 98 TYR A N 1
ATOM 793 C CA . TYR A 1 98 ? 22.828 5.845 -15.876 1.00 70.38 98 TYR A CA 1
ATOM 794 C C . TYR A 1 98 ? 21.460 6.231 -15.306 1.00 70.38 98 TYR A C 1
ATOM 796 O O . TYR A 1 98 ? 21.157 7.416 -15.168 1.00 70.38 98 TYR A O 1
ATOM 804 N N . LEU A 1 99 ? 20.626 5.248 -14.970 1.00 66.94 99 LEU A N 1
ATOM 805 C CA . LEU A 1 99 ? 19.301 5.499 -14.414 1.00 66.94 99 LEU A CA 1
ATOM 806 C C . LEU A 1 99 ? 19.386 6.028 -12.980 1.00 66.94 99 LEU A C 1
ATOM 808 O O . LEU A 1 99 ? 18.669 6.970 -12.662 1.00 66.94 99 LEU A O 1
ATOM 812 N N . ASP A 1 100 ? 20.297 5.523 -12.150 1.00 70.00 100 ASP A N 1
ATOM 813 C CA . ASP A 1 100 ? 20.523 6.018 -10.787 1.00 70.00 100 ASP A CA 1
ATOM 814 C C . ASP A 1 100 ? 21.002 7.474 -10.784 1.00 70.00 100 ASP A C 1
ATOM 816 O O . ASP A 1 100 ? 20.484 8.280 -10.013 1.00 70.00 100 ASP A O 1
ATOM 820 N N . SER A 1 101 ? 21.860 7.869 -11.737 1.00 69.81 101 SER A N 1
ATOM 821 C CA . SER A 1 101 ? 22.256 9.278 -11.938 1.00 69.81 101 SER A CA 1
ATOM 822 C C . SER A 1 101 ? 21.086 10.210 -12.293 1.00 69.81 101 SER A C 1
ATOM 824 O O . SER A 1 101 ? 21.220 11.433 -12.261 1.00 69.81 101 SER A O 1
ATOM 826 N N . ARG A 1 102 ? 19.925 9.635 -12.633 1.00 64.56 102 ARG A N 1
ATOM 827 C CA . ARG A 1 102 ? 18.671 10.330 -12.944 1.00 64.56 102 ARG A CA 1
ATOM 828 C C . ARG A 1 102 ? 17.544 10.040 -11.944 1.00 64.56 102 ARG A C 1
ATOM 830 O O . ARG A 1 102 ? 16.401 10.378 -12.237 1.00 64.56 102 ARG A O 1
ATOM 837 N N . GLY A 1 103 ? 17.841 9.429 -10.792 1.00 60.41 103 GLY A N 1
ATOM 838 C CA . GLY A 1 103 ? 16.840 9.085 -9.770 1.00 60.41 103 GLY A CA 1
ATOM 839 C C . GLY A 1 103 ? 16.072 7.782 -10.038 1.00 60.41 103 GLY A C 1
ATOM 840 O O . GLY A 1 103 ? 14.928 7.637 -9.626 1.00 60.41 103 GLY A O 1
ATOM 841 N N . GLY A 1 104 ? 16.666 6.836 -10.765 1.00 57.75 104 GLY A N 1
ATOM 842 C CA . GLY A 1 104 ? 16.007 5.617 -11.240 1.00 57.75 104 GLY A CA 1
ATOM 843 C C . GLY A 1 104 ? 15.567 4.648 -10.142 1.00 57.75 104 GLY A C 1
ATOM 844 O O . GLY A 1 104 ? 14.475 4.100 -10.247 1.00 57.75 104 GLY A O 1
ATOM 845 N N . LEU A 1 105 ? 16.364 4.450 -9.084 1.00 56.19 105 LEU A N 1
ATOM 846 C CA . LEU A 1 105 ? 16.019 3.524 -7.994 1.00 56.19 105 LEU A CA 1
ATOM 847 C C . LEU A 1 105 ? 14.761 3.964 -7.218 1.00 56.19 105 LEU A C 1
ATOM 849 O O . LEU A 1 105 ? 13.908 3.137 -6.899 1.00 56.19 105 LEU A O 1
ATOM 853 N N . THR A 1 106 ? 14.610 5.267 -6.954 1.00 57.44 106 THR A N 1
ATOM 854 C CA . THR A 1 106 ? 13.492 5.809 -6.159 1.00 57.44 106 THR A CA 1
ATOM 855 C C . THR A 1 106 ? 12.158 5.744 -6.897 1.00 57.44 106 THR A C 1
ATOM 857 O O . THR A 1 106 ? 11.117 5.657 -6.253 1.00 57.44 106 THR A O 1
ATOM 860 N N . ALA A 1 107 ? 12.171 5.703 -8.234 1.00 58.69 107 ALA A N 1
ATOM 861 C CA . ALA A 1 107 ? 10.964 5.587 -9.053 1.00 58.69 107 ALA A CA 1
ATOM 862 C C . ALA A 1 107 ? 10.245 4.229 -8.916 1.00 58.69 107 ALA A C 1
ATOM 864 O O . ALA A 1 107 ? 9.093 4.106 -9.329 1.00 58.69 107 ALA A O 1
ATOM 865 N N . PHE A 1 108 ? 10.911 3.208 -8.360 1.00 63.03 108 PHE A N 1
ATOM 866 C CA . PHE A 1 108 ? 10.361 1.854 -8.208 1.00 63.03 108 PHE A CA 1
ATOM 867 C C . PHE A 1 108 ? 10.134 1.436 -6.749 1.00 63.03 108 PHE A C 1
ATOM 869 O O . PHE A 1 108 ? 9.642 0.333 -6.507 1.00 63.03 108 PHE A O 1
ATOM 876 N N . MET A 1 109 ? 10.500 2.283 -5.786 1.00 67.62 109 MET A N 1
ATOM 877 C CA . MET A 1 109 ? 10.274 2.040 -4.362 1.00 67.62 109 MET A CA 1
ATOM 878 C C . MET A 1 109 ? 8.934 2.640 -3.924 1.00 67.62 109 MET A C 1
ATOM 880 O O . MET A 1 109 ? 8.507 3.627 -4.520 1.00 67.62 109 MET A O 1
ATOM 884 N N . PRO A 1 110 ? 8.262 2.082 -2.897 1.00 69.75 110 PRO A N 1
ATOM 885 C CA . PRO A 1 110 ? 7.087 2.709 -2.297 1.00 69.75 110 PRO A CA 1
ATOM 886 C C . PRO A 1 110 ? 7.338 4.188 -1.989 1.00 69.75 110 PRO A C 1
ATOM 888 O O . PRO A 1 110 ? 8.414 4.560 -1.514 1.00 69.75 110 PRO A O 1
ATOM 891 N N . SER A 1 111 ? 6.352 5.035 -2.286 1.00 78.44 111 SER A N 1
ATOM 892 C CA . SER A 1 111 ? 6.512 6.483 -2.146 1.00 78.44 111 SER A CA 1
ATOM 893 C C . SER A 1 111 ? 6.696 6.867 -0.677 1.00 78.44 111 SER A C 1
ATOM 895 O O . SER A 1 111 ? 5.812 6.624 0.146 1.00 78.44 111 SER A O 1
ATOM 897 N N . VAL A 1 112 ? 7.827 7.510 -0.357 1.00 80.94 112 VAL A N 1
ATOM 898 C CA . VAL A 1 112 ? 8.094 8.058 0.986 1.00 80.94 112 VAL A CA 1
ATOM 899 C C . VAL A 1 112 ? 6.995 9.033 1.391 1.00 80.94 112 VAL A C 1
ATOM 901 O O . VAL A 1 112 ? 6.504 8.957 2.510 1.00 80.94 112 VAL A O 1
ATOM 904 N N . GLU A 1 113 ? 6.537 9.875 0.463 1.00 86.38 113 GLU A N 1
ATOM 905 C CA . GLU A 1 113 ? 5.432 10.806 0.697 1.00 86.38 113 GLU A CA 1
ATOM 906 C C . GLU A 1 113 ? 4.147 10.070 1.097 1.00 86.38 113 GLU A C 1
ATOM 908 O O . GLU A 1 113 ? 3.470 10.484 2.035 1.00 86.38 113 GLU A O 1
ATOM 913 N N . LYS A 1 114 ? 3.830 8.944 0.441 1.00 88.19 114 LYS A N 1
ATOM 914 C CA . LYS A 1 114 ? 2.634 8.151 0.766 1.00 88.19 114 LYS A CA 1
ATOM 915 C C . LYS A 1 114 ? 2.756 7.391 2.075 1.00 88.19 114 LYS A C 1
ATOM 917 O O . LYS A 1 114 ? 1.768 7.294 2.797 1.00 88.19 114 LYS A O 1
ATOM 922 N N . MET A 1 115 ? 3.948 6.909 2.415 1.00 87.25 115 MET A N 1
ATOM 923 C CA . MET A 1 115 ? 4.192 6.366 3.752 1.00 87.25 115 MET A CA 1
ATOM 924 C C . MET A 1 115 ? 3.998 7.457 4.811 1.00 87.25 115 MET A C 1
ATOM 926 O O . MET A 1 115 ? 3.259 7.245 5.767 1.00 87.25 115 MET A O 1
ATOM 930 N N . THR A 1 116 ? 4.571 8.650 4.617 1.00 88.88 116 THR A N 1
ATOM 931 C CA . THR A 1 116 ? 4.396 9.790 5.531 1.00 88.88 116 THR A CA 1
ATOM 932 C C . THR A 1 116 ? 2.931 10.208 5.670 1.00 88.88 116 THR A C 1
ATOM 934 O O . THR A 1 116 ? 2.470 10.423 6.787 1.00 88.88 116 THR A O 1
ATOM 937 N N . GLU A 1 117 ? 2.182 10.286 4.567 1.00 91.50 117 GLU A N 1
ATOM 938 C CA . GLU A 1 117 ? 0.740 10.569 4.573 1.00 91.50 117 GLU A CA 1
ATOM 939 C C . GLU A 1 117 ? -0.018 9.584 5.478 1.00 91.50 117 GLU A C 1
ATOM 941 O O . GLU A 1 117 ? -0.818 9.993 6.320 1.00 91.50 117 GLU A O 1
ATOM 946 N N . TYR A 1 118 ? 0.282 8.291 5.348 1.00 93.25 118 TYR A N 1
ATOM 947 C CA . TYR A 1 118 ? -0.349 7.242 6.139 1.00 93.25 118 TYR A CA 1
ATOM 948 C C . TYR A 1 118 ? 0.053 7.286 7.623 1.00 93.25 118 TYR A C 1
ATOM 950 O O . TYR A 1 118 ? -0.814 7.201 8.491 1.00 93.25 118 TYR A O 1
ATOM 958 N N . HIS A 1 119 ? 1.338 7.484 7.935 1.00 92.06 119 HIS A N 1
ATOM 959 C CA . HIS A 1 119 ? 1.808 7.614 9.321 1.00 92.06 119 HIS A CA 1
ATOM 960 C C . HIS A 1 119 ? 1.203 8.833 10.030 1.00 92.06 119 HIS A C 1
ATOM 962 O O . HIS A 1 119 ? 0.813 8.740 11.193 1.00 92.06 119 HIS A O 1
ATOM 968 N N . ASN A 1 120 ? 1.053 9.962 9.331 1.00 92.94 120 ASN A N 1
ATOM 969 C CA . ASN A 1 120 ? 0.382 11.139 9.886 1.00 92.94 120 ASN A CA 1
ATOM 970 C C . ASN A 1 120 ? -1.080 10.833 10.242 1.00 92.94 120 ASN A C 1
ATOM 972 O O . ASN A 1 120 ? -1.540 11.195 11.322 1.00 92.94 120 ASN A O 1
ATOM 976 N N . PHE A 1 121 ? -1.791 10.104 9.377 1.00 95.06 121 PHE A N 1
ATOM 977 C CA . PHE A 1 121 ? -3.155 9.660 9.666 1.00 95.06 121 PHE A CA 1
ATOM 978 C C . PHE A 1 121 ? -3.228 8.747 10.904 1.00 95.06 121 PHE A C 1
ATOM 980 O O . PHE A 1 121 ? -4.117 8.910 11.743 1.00 95.06 121 PHE A O 1
ATOM 987 N N . VAL A 1 122 ? -2.292 7.802 11.046 1.00 93.19 122 VAL A N 1
ATOM 988 C CA . VAL A 1 122 ? -2.195 6.931 12.232 1.00 93.19 122 VAL A CA 1
ATOM 989 C C . VAL A 1 122 ? -1.984 7.767 13.500 1.00 93.19 122 VAL A C 1
ATOM 991 O O . VAL A 1 122 ? -2.704 7.580 14.484 1.00 93.19 122 VAL A O 1
ATOM 994 N N . ALA A 1 123 ? -1.056 8.728 13.465 1.00 90.69 123 ALA A N 1
ATOM 995 C CA . ALA A 1 123 ? -0.779 9.626 14.585 1.00 90.69 123 ALA A CA 1
ATOM 996 C C . ALA A 1 123 ? -2.014 10.454 14.988 1.00 90.69 123 ALA A C 1
ATOM 998 O O . ALA A 1 123 ? -2.326 10.549 16.178 1.00 90.69 123 ALA A O 1
ATOM 999 N N . ASP A 1 124 ? -2.761 10.984 14.014 1.00 91.19 124 ASP A N 1
ATOM 1000 C CA . ASP A 1 124 ? -4.016 11.702 14.261 1.00 91.19 124 ASP A CA 1
ATOM 1001 C C . ASP A 1 124 ? -5.070 10.802 14.922 1.00 91.19 124 ASP A C 1
ATOM 1003 O O . ASP A 1 124 ? -5.757 11.225 15.855 1.00 91.19 124 ASP A O 1
ATOM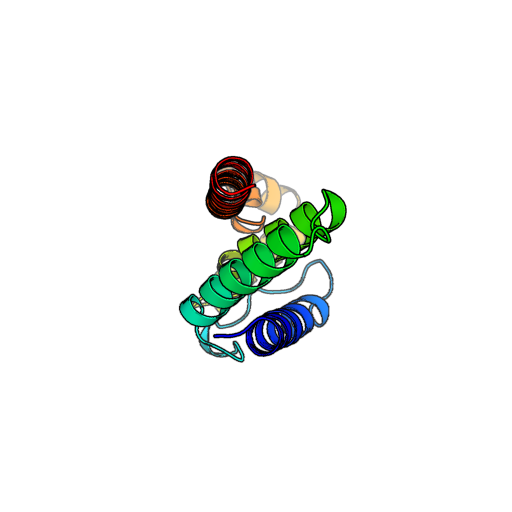 1007 N N . CYS A 1 125 ? -5.190 9.542 14.495 1.00 89.44 125 CYS A N 1
ATOM 1008 C CA . CYS A 1 125 ? -6.122 8.587 15.097 1.00 89.44 125 CYS A CA 1
ATOM 1009 C C . CYS A 1 125 ? -5.777 8.294 16.563 1.00 89.44 125 CYS A C 1
ATOM 1011 O O . CYS A 1 125 ? -6.662 8.346 17.421 1.00 89.44 125 CYS A O 1
ATOM 1013 N N . TYR A 1 126 ? -4.501 8.047 16.872 1.00 84.12 126 TYR A N 1
ATOM 1014 C CA . TYR A 1 126 ? -4.044 7.852 18.251 1.00 84.12 126 TYR A CA 1
ATOM 1015 C C . TYR A 1 126 ? -4.251 9.101 19.114 1.00 84.12 126 TYR A C 1
ATOM 1017 O O . TYR A 1 126 ? -4.780 9.007 20.224 1.00 84.12 126 TYR A O 1
ATOM 1025 N N . GLY A 1 127 ? -3.886 10.276 18.593 1.00 77.94 127 GLY A N 1
ATOM 1026 C CA . GLY A 1 127 ? -4.046 11.553 19.289 1.00 77.94 127 GLY A CA 1
ATOM 1027 C C . GLY A 1 127 ? -5.507 11.934 19.537 1.00 77.94 127 GLY A C 1
ATOM 1028 O O . GLY A 1 127 ? -5.808 12.606 20.523 1.00 77.94 127 GLY A O 1
ATOM 1029 N N . ASN A 1 128 ? -6.427 11.494 18.676 1.00 63.94 128 ASN A N 1
ATOM 1030 C CA . ASN A 1 128 ? -7.865 11.663 18.874 1.00 63.94 128 ASN A CA 1
ATOM 1031 C C . ASN A 1 128 ? -8.440 10.633 19.856 1.00 63.94 128 ASN A C 1
ATOM 1033 O O . ASN A 1 128 ? -9.252 11.008 20.698 1.00 63.94 128 ASN A O 1
ATOM 1037 N N . TRP A 1 129 ? -7.993 9.374 19.813 1.00 56.97 129 TRP A N 1
ATOM 1038 C CA . TRP A 1 129 ? -8.460 8.330 20.733 1.00 56.97 129 TRP A CA 1
ATOM 1039 C C . TRP A 1 129 ? -8.072 8.611 22.191 1.00 56.97 129 TRP A C 1
ATOM 1041 O O . TRP A 1 129 ? -8.914 8.511 23.083 1.00 56.97 129 TRP A O 1
ATOM 1051 N N . GLN A 1 130 ? -6.835 9.056 22.437 1.00 59.66 130 GLN A N 1
ATOM 1052 C CA . GLN A 1 130 ? -6.367 9.431 23.781 1.00 59.66 130 GLN A CA 1
ATOM 1053 C C . GLN A 1 130 ? -7.124 10.620 24.394 1.00 59.66 130 GLN A C 1
ATOM 1055 O O . GLN A 1 130 ? -7.080 10.805 25.604 1.00 59.66 130 GLN A O 1
ATOM 1060 N N . LYS A 1 131 ? -7.815 11.434 23.586 1.00 54.09 131 LYS A N 1
ATOM 1061 C CA . LYS A 1 131 ? -8.646 12.550 24.071 1.00 54.09 131 LYS A CA 1
ATOM 1062 C C . LYS A 1 131 ? -10.074 12.130 24.429 1.00 54.09 131 LYS A C 1
ATOM 1064 O O . LYS A 1 131 ? -10.802 12.931 25.009 1.00 54.09 131 LYS A O 1
ATOM 1069 N N . THR A 1 132 ? -10.491 10.926 24.039 1.00 54.38 132 THR A N 1
ATOM 1070 C CA . THR A 1 132 ? -11.869 10.429 24.196 1.00 54.38 132 THR A CA 1
ATOM 1071 C C . THR A 1 132 ? -12.028 9.314 25.232 1.00 54.38 132 THR A C 1
ATOM 1073 O O . THR A 1 132 ? -13.161 8.899 25.472 1.00 54.38 132 THR A O 1
ATOM 1076 N N . GLY A 1 133 ? -10.930 8.829 25.823 1.00 47.25 133 GLY A N 1
ATOM 1077 C CA . GLY A 1 133 ? -10.916 7.864 26.933 1.00 47.25 133 GLY A CA 1
ATOM 1078 C C . GLY A 1 133 ? -10.550 8.525 28.252 1.00 47.25 133 GLY A C 1
ATOM 1079 O O . GLY A 1 133 ? -11.050 8.039 29.289 1.00 47.25 133 GLY A O 1
#

Sequence (133 aa):
MNKYQAEKIINDYGGMIADTPEGDLVRDVFSLPYSPGRIRYAFFVYTEALIKEGLFNDEIENNLSMTYASLETRFVENPDKVNKAKRLYTKSEKAREYLDSRGGLTAFMPSVEKMTEYHNFVADCYGNWQKTG

Secondary structure (DSSP, 8-state):
--HHHHHHHHHHHHHHHHTS-TTPPPEEGGGSSS-HHHHHHHHHHHHHHHHHTT---HHHHHHHHHHHHTHHHHEES-HHHHHHHHHHHTT-HHHHHHHHTTTTTGGGSPPHHHHHHHHHHHHHHHHHHTTT-

Radius of gyration: 17.01 Å; chains: 1; bounding box: 44×25×48 Å

pLDDT: mean 82.62, std 13.45, range [47.25, 98.06]

Organism: NCBI:txid1974606

Foldseek 3Di:
DAQVVLVVLLVQLVVVVVVAPPLDFAEACVPRPDHLVSNLVSLLRNLLVCVVVVNDDPVNLVVSLQSQLCSPQRHDNCRPVLRVLSVQCVPDPVSVVVCVVVVNVQSNGRDPVSSVVSVVSNVVSNVVVVVVD